Protein AF-A0A2N9ATJ2-F1 (afdb_monomer_lite)

Radius of gyration: 14.72 Å; chains: 1; bounding box: 31×40×50 Å

pLDDT: mean 88.38, std 15.41, range [42.78, 98.25]

Sequence (99 aa):
MMDNGTFVCPDPGPLAREALDVIGLPSDVPEVRIELRTNLVTVNGRRVTPADATLVRNAVVCDPHPSGPEPRERDLEFVRRALVIRALLNVPAGAEGED

Structure (mmCIF, N/CA/C/O backbone):
data_AF-A0A2N9ATJ2-F1
#
_entry.id   AF-A0A2N9ATJ2-F1
#
loop_
_atom_site.group_PDB
_atom_site.id
_atom_site.type_symbol
_atom_site.label_atom_id
_atom_site.label_alt_id
_atom_site.label_comp_id
_atom_site.label_asym_id
_atom_site.label_entity_id
_atom_site.label_seq_id
_atom_site.pdbx_PDB_ins_code
_atom_site.Cartn_x
_atom_site.Cartn_y
_atom_site.Cartn_z
_atom_site.occupancy
_atom_site.B_iso_or_equiv
_atom_site.auth_seq_id
_atom_site.auth_comp_id
_atom_site.auth_asym_id
_atom_site.auth_atom_id
_atom_site.pdbx_PDB_model_num
ATOM 1 N N . MET A 1 1 ? -4.241 23.396 -3.379 1.00 44.41 1 MET A N 1
ATOM 2 C CA . MET A 1 1 ? -5.217 22.705 -4.244 1.00 44.41 1 MET A CA 1
ATOM 3 C C . MET A 1 1 ? -4.704 21.280 -4.358 1.00 44.41 1 MET A C 1
ATOM 5 O O . MET A 1 1 ? -3.576 21.129 -4.796 1.00 44.41 1 MET A O 1
ATOM 9 N N . MET A 1 2 ? -5.384 20.279 -3.792 1.00 48.28 2 MET A N 1
ATOM 10 C CA . MET A 1 2 ? -4.973 18.882 -4.001 1.00 48.28 2 MET A CA 1
ATOM 11 C C . MET A 1 2 ? -5.663 18.416 -5.280 1.00 48.28 2 MET A C 1
ATOM 13 O O . MET A 1 2 ? -6.894 18.389 -5.324 1.00 48.28 2 MET A O 1
ATOM 17 N N . ASP A 1 3 ? -4.875 18.162 -6.322 1.00 57.50 3 ASP A N 1
ATOM 18 C CA . ASP A 1 3 ? -5.362 17.707 -7.621 1.00 57.50 3 ASP A CA 1
ATOM 19 C C . ASP A 1 3 ? -6.063 16.352 -7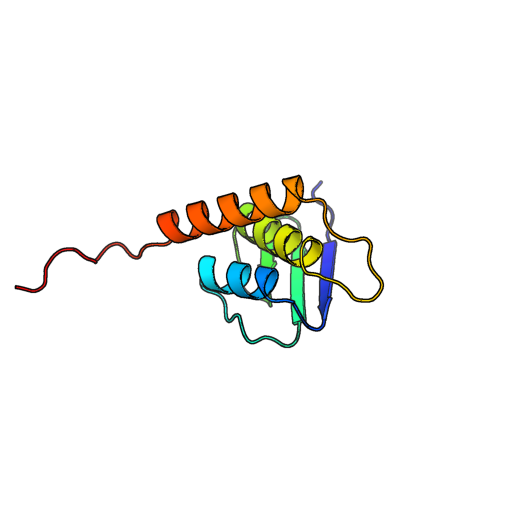.483 1.00 57.50 3 ASP A C 1
ATOM 21 O O . ASP A 1 3 ? -5.621 15.476 -6.733 1.00 57.50 3 ASP A O 1
ATOM 25 N N . ASN A 1 4 ? -7.175 16.179 -8.202 1.00 79.44 4 ASN A N 1
ATOM 26 C CA . ASN A 1 4 ? -7.807 14.871 -8.317 1.00 79.44 4 ASN A CA 1
ATOM 27 C C . ASN A 1 4 ? -6.873 13.954 -9.116 1.00 79.44 4 ASN A C 1
ATOM 29 O O . ASN A 1 4 ? -6.409 14.329 -10.193 1.00 79.44 4 ASN A O 1
ATOM 33 N N . GLY A 1 5 ? -6.613 12.753 -8.605 1.00 89.62 5 GLY A N 1
ATOM 34 C CA . GLY A 1 5 ? -5.684 11.807 -9.215 1.00 89.62 5 GLY A CA 1
ATOM 35 C C . GLY A 1 5 ? -6.185 10.377 -9.106 1.00 89.62 5 GLY A C 1
ATOM 36 O O . GLY A 1 5 ? -6.860 10.008 -8.145 1.00 89.62 5 GLY A O 1
ATOM 37 N N . THR A 1 6 ? -5.860 9.556 -10.097 1.00 94.62 6 THR A N 1
ATOM 38 C CA . THR A 1 6 ? -6.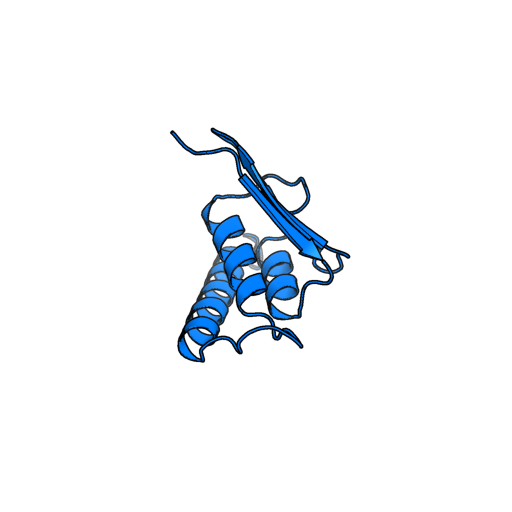127 8.118 -10.061 1.00 94.62 6 THR A CA 1
ATOM 39 C C . THR A 1 6 ? -4.873 7.376 -10.482 1.00 94.62 6 THR A C 1
ATOM 41 O O . THR A 1 6 ? -4.306 7.649 -11.536 1.00 94.62 6 THR A O 1
ATOM 44 N N . PHE A 1 7 ? -4.448 6.444 -9.641 1.00 95.69 7 PHE A N 1
ATOM 45 C CA . PHE A 1 7 ? -3.396 5.483 -9.933 1.00 95.69 7 PHE A CA 1
ATOM 46 C C . PHE A 1 7 ? -4.027 4.094 -9.996 1.00 95.69 7 PHE A C 1
ATOM 48 O O . PHE A 1 7 ? -4.821 3.743 -9.124 1.00 95.69 7 PHE A O 1
ATOM 55 N N . VAL A 1 8 ? -3.685 3.317 -11.021 1.00 96.19 8 VAL A N 1
ATOM 56 C CA . VAL A 1 8 ? -4.155 1.939 -11.191 1.00 96.19 8 VAL A CA 1
ATOM 57 C C . VAL A 1 8 ? -2.957 1.067 -11.523 1.00 96.19 8 VAL A C 1
ATOM 59 O O . VAL A 1 8 ? -2.195 1.399 -12.431 1.00 96.19 8 VAL A O 1
ATOM 62 N N . CYS A 1 9 ? -2.814 -0.042 -10.807 1.00 94.56 9 CYS A N 1
ATOM 63 C CA . CYS A 1 9 ? -1.873 -1.102 -11.130 1.00 94.56 9 CYS A CA 1
ATOM 64 C C . CYS A 1 9 ? -2.630 -2.429 -11.236 1.00 94.56 9 CYS A C 1
ATOM 66 O O . CYS A 1 9 ? -3.165 -2.885 -10.221 1.00 94.56 9 CYS A O 1
ATOM 68 N N . PRO A 1 10 ? -2.696 -3.043 -12.428 1.00 94.75 10 PRO A N 1
ATOM 69 C CA . PRO A 1 10 ? -3.159 -4.418 -12.556 1.00 94.75 10 PRO A CA 1
ATOM 70 C C . PRO A 1 10 ? -2.125 -5.384 -11.963 1.00 94.75 10 PRO A C 1
ATOM 72 O O . PRO A 1 10 ? -0.946 -5.040 -11.878 1.00 94.75 10 PRO A O 1
ATOM 75 N N . ASP A 1 11 ? -2.582 -6.569 -11.558 1.00 93.31 11 ASP A N 1
ATOM 76 C CA . ASP A 1 11 ? -1.753 -7.699 -11.120 1.00 93.31 11 ASP A CA 1
ATOM 77 C C . ASP A 1 11 ? -0.671 -7.316 -10.088 1.00 93.31 11 ASP A C 1
ATOM 79 O O . ASP A 1 11 ? 0.526 -7.474 -10.343 1.00 93.31 11 ASP A O 1
ATOM 83 N N . PRO A 1 12 ? -1.069 -6.793 -8.909 1.00 94.25 12 PRO A N 1
ATOM 84 C CA .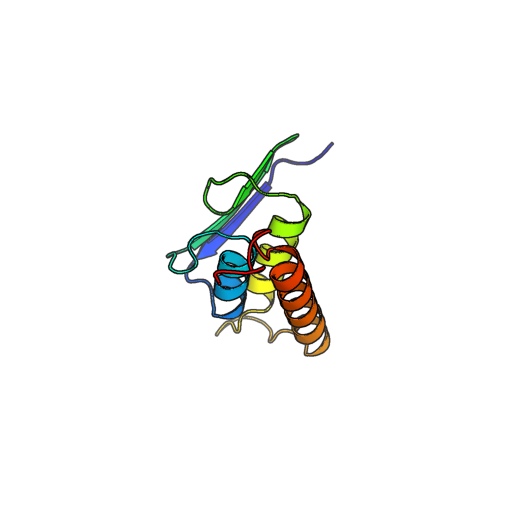 PRO A 1 12 ? -0.124 -6.333 -7.898 1.00 94.25 12 PRO A CA 1
ATOM 85 C C . PRO A 1 12 ? 0.800 -7.464 -7.433 1.00 94.25 12 PRO A C 1
ATOM 87 O O . PRO A 1 12 ? 0.355 -8.596 -7.184 1.00 94.25 12 PRO A O 1
ATOM 90 N N . GLY A 1 13 ? 2.083 -7.132 -7.286 1.00 95.19 13 GLY A N 1
ATOM 91 C CA . GLY A 1 13 ? 3.108 -8.056 -6.826 1.00 95.19 13 GLY A CA 1
ATOM 92 C C . GLY A 1 13 ? 3.084 -8.277 -5.307 1.00 95.19 13 GLY A C 1
ATOM 93 O O . GLY A 1 13 ? 2.198 -7.786 -4.598 1.00 95.19 13 GLY A O 1
ATOM 94 N N . PRO A 1 14 ? 4.030 -9.078 -4.788 1.00 95.62 14 PRO A N 1
ATOM 95 C CA . PRO A 1 14 ? 4.037 -9.494 -3.388 1.00 95.62 14 PRO A CA 1
ATOM 96 C C . PRO A 1 14 ? 4.086 -8.335 -2.387 1.00 95.62 14 PRO A C 1
ATOM 98 O O . PRO A 1 14 ? 3.418 -8.396 -1.357 1.00 95.62 14 PRO A O 1
ATOM 101 N N . LEU A 1 15 ? 4.841 -7.275 -2.679 1.00 96.62 15 LEU A N 1
ATOM 102 C CA . LEU A 1 15 ? 5.031 -6.159 -1.759 1.00 96.62 15 LEU A CA 1
ATOM 103 C C . LEU A 1 15 ? 3.771 -5.293 -1.682 1.00 96.62 15 LEU A C 1
ATOM 105 O O . LEU A 1 15 ? 3.382 -4.869 -0.594 1.00 96.62 15 LEU A O 1
ATOM 109 N N . ALA A 1 16 ? 3.089 -5.062 -2.808 1.00 97.38 16 ALA A N 1
ATOM 110 C CA . ALA A 1 16 ? 1.787 -4.402 -2.811 1.00 97.38 16 ALA A CA 1
ATOM 111 C C . ALA A 1 16 ? 0.725 -5.210 -2.055 1.00 97.38 16 ALA A C 1
ATOM 113 O O . ALA A 1 16 ? -0.081 -4.627 -1.330 1.00 97.38 16 ALA A O 1
ATOM 114 N N . ARG A 1 17 ? 0.732 -6.541 -2.193 1.00 97.75 17 ARG A N 1
ATOM 115 C CA . ARG A 1 17 ? -0.180 -7.430 -1.455 1.00 97.75 17 ARG A CA 1
ATOM 116 C C . ARG A 1 17 ? 0.060 -7.351 0.050 1.00 97.75 17 ARG A C 1
ATOM 118 O O . ARG A 1 17 ? -0.888 -7.119 0.794 1.00 97.75 17 ARG A O 1
ATOM 125 N N . GLU A 1 18 ? 1.320 -7.407 0.477 1.00 97.50 18 GLU A N 1
ATOM 126 C CA . GLU A 1 18 ? 1.703 -7.183 1.875 1.00 97.50 18 GLU A CA 1
ATOM 127 C C . GLU A 1 18 ? 1.257 -5.794 2.361 1.00 97.50 18 GLU A C 1
ATOM 129 O O . GLU A 1 18 ? 0.706 -5.660 3.453 1.00 97.50 18 GLU A O 1
ATOM 134 N N . ALA A 1 19 ? 1.416 -4.757 1.532 1.00 97.94 19 ALA A N 1
ATOM 135 C CA . ALA A 1 19 ? 0.967 -3.408 1.859 1.00 97.94 19 ALA A CA 1
ATOM 136 C C . ALA A 1 19 ? -0.543 -3.320 2.102 1.00 97.94 19 ALA A C 1
ATOM 138 O O . ALA A 1 19 ? -0.957 -2.592 3.001 1.00 97.94 19 ALA A O 1
ATOM 139 N N . LEU A 1 20 ? -1.358 -4.045 1.328 1.00 97.88 20 LEU A N 1
ATOM 140 C CA . LEU A 1 20 ? -2.806 -4.125 1.534 1.00 97.88 20 LEU A CA 1
ATOM 141 C C . LEU A 1 20 ? -3.143 -4.836 2.849 1.00 97.88 20 LEU A C 1
ATOM 143 O O . LEU A 1 20 ? -3.958 -4.319 3.618 1.00 97.88 20 LEU A O 1
ATOM 147 N N . ASP A 1 21 ? -2.473 -5.953 3.141 1.00 96.62 21 ASP A N 1
ATOM 148 C CA . ASP A 1 21 ? -2.678 -6.711 4.378 1.00 96.62 21 ASP A CA 1
ATOM 149 C C . ASP A 1 21 ? -2.374 -5.862 5.619 1.00 96.62 21 ASP A C 1
ATOM 151 O O . ASP A 1 21 ? -3.199 -5.774 6.533 1.00 96.62 21 ASP A O 1
ATOM 155 N N . VAL A 1 22 ? -1.229 -5.165 5.651 1.00 96.31 22 VAL A N 1
ATOM 156 C CA . VAL A 1 22 ? -0.822 -4.386 6.838 1.00 96.31 22 VAL A CA 1
ATOM 157 C C . VAL A 1 22 ? -1.726 -3.186 7.120 1.00 96.31 22 VAL A C 1
ATOM 159 O O . VAL A 1 22 ? -1.752 -2.708 8.255 1.00 96.31 22 VAL A O 1
ATOM 162 N N . ILE A 1 23 ? -2.484 -2.703 6.129 1.00 95.25 23 ILE A N 1
ATOM 163 C CA . ILE A 1 23 ? -3.495 -1.648 6.315 1.00 95.25 23 ILE A CA 1
ATOM 164 C C . ILE A 1 23 ? -4.918 -2.207 6.493 1.00 95.25 23 ILE A C 1
ATOM 166 O O . ILE A 1 23 ? -5.872 -1.433 6.580 1.00 95.25 23 ILE A O 1
ATOM 170 N N . GLY A 1 24 ? -5.077 -3.534 6.565 1.00 95.06 24 GLY A N 1
ATOM 171 C CA . GLY A 1 24 ? -6.358 -4.206 6.804 1.00 95.06 24 GLY A CA 1
ATOM 172 C C . GLY A 1 24 ? -7.292 -4.252 5.590 1.00 95.06 24 GLY A C 1
ATOM 173 O O . GLY A 1 24 ? -8.517 -4.293 5.750 1.00 95.06 24 GLY A O 1
ATOM 174 N N . LEU A 1 25 ? -6.744 -4.203 4.374 1.00 95.94 25 LEU A N 1
ATOM 175 C CA . LEU A 1 25 ? -7.494 -4.368 3.130 1.00 95.94 25 LEU A CA 1
ATOM 176 C C . LEU A 1 25 ? -7.283 -5.771 2.539 1.00 95.94 25 LEU A C 1
ATOM 178 O O . LEU A 1 25 ? -6.249 -6.379 2.789 1.00 95.94 25 LEU A O 1
ATOM 182 N N . PRO A 1 26 ? -8.229 -6.293 1.733 1.00 96.50 26 PRO A N 1
ATOM 183 C CA . PRO A 1 26 ? -8.011 -7.544 1.009 1.00 96.50 26 PRO A CA 1
ATOM 184 C C . PRO A 1 26 ? -6.776 -7.447 0.105 1.00 96.50 26 PRO A C 1
ATOM 186 O O . PRO A 1 26 ? -6.710 -6.542 -0.731 1.00 96.50 26 PRO A O 1
ATOM 189 N N . SER A 1 27 ? -5.827 -8.370 0.264 1.00 95.25 27 SER A N 1
ATOM 190 C CA . SER A 1 27 ? -4.597 -8.445 -0.535 1.00 95.25 27 SER A CA 1
ATOM 191 C C . SER A 1 27 ? -4.731 -9.291 -1.794 1.00 95.25 27 SER A C 1
ATOM 193 O O . SER A 1 27 ? -4.011 -9.054 -2.763 1.00 95.25 27 SER A O 1
ATOM 195 N N . ASP A 1 28 ? -5.665 -10.245 -1.832 1.00 95.56 28 ASP A N 1
ATOM 196 C CA . ASP A 1 28 ? -5.948 -11.007 -3.047 1.00 95.56 28 ASP A CA 1
ATOM 197 C C . ASP A 1 28 ? -6.918 -10.259 -3.963 1.00 95.56 28 ASP A C 1
ATOM 199 O O . ASP A 1 28 ? -8.131 -10.473 -3.958 1.00 95.56 28 ASP A O 1
ATOM 203 N N . VAL A 1 29 ? -6.365 -9.301 -4.705 1.00 95.81 29 VAL A N 1
ATOM 204 C CA . VAL A 1 29 ? -7.108 -8.424 -5.610 1.00 95.81 29 VAL A CA 1
ATOM 205 C C . VAL A 1 29 ? -6.486 -8.432 -7.006 1.00 95.81 29 VAL A C 1
ATOM 207 O O . VAL A 1 29 ? -5.262 -8.512 -7.134 1.00 95.81 29 VAL A O 1
ATOM 210 N N . PRO A 1 30 ? -7.306 -8.317 -8.066 1.00 96.25 30 PRO A N 1
ATOM 211 C CA . PRO A 1 30 ? -6.807 -8.270 -9.440 1.00 96.25 30 PRO A CA 1
ATOM 212 C C . PRO A 1 30 ? -6.145 -6.927 -9.784 1.00 96.25 30 PRO A C 1
ATOM 214 O O . PRO A 1 30 ? -5.367 -6.842 -10.728 1.00 96.25 30 PRO A O 1
ATOM 217 N N . GLU A 1 31 ? -6.449 -5.864 -9.036 1.00 97.31 31 GLU A N 1
ATOM 218 C CA . GLU A 1 31 ? -5.835 -4.551 -9.216 1.00 97.31 31 GLU A CA 1
ATOM 219 C C . GLU A 1 31 ? -5.716 -3.792 -7.891 1.00 97.31 31 GLU A C 1
ATOM 221 O O . GLU A 1 31 ? -6.499 -3.981 -6.955 1.00 97.31 31 GLU A O 1
ATOM 226 N N . VAL A 1 32 ? -4.748 -2.879 -7.846 1.00 98.00 32 VAL A N 1
ATOM 227 C CA . VAL A 1 32 ? -4.673 -1.799 -6.863 1.00 98.00 32 VAL A CA 1
ATOM 228 C C . VAL A 1 32 ? -5.095 -0.501 -7.536 1.00 98.00 32 VAL A C 1
ATOM 230 O O . VAL A 1 32 ? -4.455 -0.042 -8.481 1.00 98.00 32 VAL A O 1
ATOM 233 N N . ARG A 1 33 ? -6.144 0.130 -7.012 1.00 98.25 33 ARG A N 1
ATOM 234 C CA . ARG A 1 33 ? -6.655 1.429 -7.452 1.00 98.25 33 ARG A CA 1
ATOM 235 C C . ARG A 1 33 ? -6.594 2.428 -6.310 1.00 98.25 33 ARG A C 1
ATOM 237 O O . ARG A 1 33 ? -7.257 2.241 -5.294 1.00 98.25 33 ARG A O 1
ATOM 244 N N . ILE A 1 34 ? -5.841 3.506 -6.496 1.00 98.06 34 ILE A N 1
ATOM 245 C CA . ILE A 1 34 ? -5.722 4.604 -5.535 1.00 98.06 34 ILE A CA 1
ATOM 246 C C . ILE A 1 34 ? -6.386 5.839 -6.132 1.00 98.06 34 ILE A C 1
ATOM 248 O O . ILE A 1 34 ? -5.963 6.315 -7.188 1.00 98.06 34 ILE A O 1
ATOM 252 N N . GLU A 1 35 ? -7.406 6.373 -5.465 1.00 97.00 35 GLU A N 1
ATOM 253 C CA . GLU A 1 35 ? -8.053 7.621 -5.874 1.00 97.00 35 GLU A CA 1
ATOM 254 C C . GLU A 1 35 ? -7.787 8.714 -4.841 1.00 97.00 35 GLU A C 1
ATOM 256 O O . GLU A 1 35 ? -8.004 8.542 -3.640 1.00 97.00 35 GLU A O 1
ATOM 261 N N . LEU A 1 36 ? -7.344 9.866 -5.333 1.00 93.62 36 LEU A N 1
ATOM 262 C CA . LEU A 1 36 ? -7.142 11.089 -4.572 1.00 93.62 36 LEU A CA 1
ATOM 263 C C . LEU A 1 36 ? -8.219 12.078 -5.005 1.00 93.62 36 LEU A C 1
ATOM 265 O O . LEU A 1 36 ? -8.311 12.435 -6.180 1.00 93.62 36 LEU A O 1
ATOM 269 N N . ARG A 1 37 ? -9.045 12.511 -4.058 1.00 90.12 37 ARG A N 1
ATOM 270 C CA . ARG A 1 37 ? -10.017 13.597 -4.218 1.00 90.12 37 ARG A CA 1
ATOM 271 C C . ARG A 1 37 ? -9.753 14.643 -3.143 1.00 90.12 37 ARG A C 1
ATOM 273 O O . ARG A 1 37 ? -9.172 14.323 -2.110 1.00 90.12 37 ARG A O 1
ATOM 280 N N . THR A 1 38 ? -10.234 15.870 -3.343 1.00 83.19 38 THR A N 1
ATOM 281 C CA . THR A 1 38 ? -9.931 17.056 -2.511 1.00 83.19 38 THR A CA 1
ATOM 282 C C . THR A 1 38 ? -9.956 16.838 -0.986 1.00 83.19 38 THR A C 1
ATOM 284 O O . THR A 1 38 ? -9.213 17.518 -0.294 1.00 83.19 38 THR A O 1
ATOM 287 N N . ASN A 1 39 ? -10.745 15.891 -0.456 1.00 86.69 39 ASN A N 1
ATOM 288 C CA . ASN A 1 39 ? -10.767 15.527 0.973 1.00 86.69 39 ASN A CA 1
ATOM 289 C C . ASN A 1 39 ? -10.908 14.011 1.233 1.00 86.69 39 ASN A C 1
ATOM 291 O O . ASN A 1 39 ? -11.353 13.595 2.306 1.00 86.69 39 ASN A O 1
ATOM 295 N N . LEU A 1 40 ? -10.608 13.169 0.243 1.00 92.50 40 LEU A N 1
ATOM 296 C CA . LEU A 1 40 ? -10.823 11.727 0.332 1.00 92.50 40 LEU A CA 1
ATOM 297 C C . LEU A 1 40 ? -9.705 10.990 -0.395 1.00 92.50 40 LEU A C 1
ATOM 299 O O . LEU A 1 40 ? -9.436 11.271 -1.558 1.00 92.50 40 LEU A O 1
ATOM 303 N N . VAL A 1 41 ? -9.109 10.017 0.288 1.00 95.62 41 VAL A N 1
ATOM 304 C CA . VAL A 1 41 ? -8.172 9.072 -0.313 1.00 95.62 41 VAL A CA 1
ATOM 305 C C . VAL A 1 41 ? -8.762 7.680 -0.183 1.00 95.62 41 VAL A C 1
ATOM 307 O O . VAL A 1 41 ? -9.159 7.281 0.918 1.00 95.62 41 VAL A O 1
ATOM 310 N N . THR A 1 42 ? -8.856 6.963 -1.298 1.00 97.69 42 THR A N 1
ATOM 311 C CA . THR A 1 42 ? -9.309 5.572 -1.318 1.00 97.69 42 THR A CA 1
ATOM 312 C C . THR A 1 42 ? -8.241 4.654 -1.890 1.00 97.69 42 THR A C 1
ATOM 314 O O . THR A 1 42 ? -7.488 5.041 -2.780 1.00 97.69 42 THR A O 1
ATOM 317 N N . VAL A 1 43 ? -8.208 3.424 -1.380 1.00 97.94 43 VAL A N 1
ATOM 318 C CA . VAL A 1 43 ? -7.518 2.278 -1.980 1.00 97.94 43 VAL A CA 1
ATOM 319 C C . VAL A 1 43 ? -8.577 1.205 -2.201 1.00 97.94 43 VAL A C 1
ATOM 321 O O . VAL A 1 43 ? -9.289 0.836 -1.266 1.00 97.94 43 VAL A O 1
ATOM 324 N N . ASN A 1 44 ? -8.744 0.753 -3.442 1.00 97.44 44 ASN A N 1
ATOM 325 C CA . ASN A 1 44 ? -9.766 -0.218 -3.848 1.00 97.44 44 ASN A CA 1
ATOM 326 C C . ASN A 1 44 ? -11.177 0.170 -3.359 1.00 97.44 44 ASN A C 1
ATOM 328 O O . ASN A 1 44 ? -11.931 -0.647 -2.834 1.00 97.44 44 ASN A O 1
ATOM 332 N N . GLY A 1 45 ? -11.511 1.462 -3.471 1.00 96.00 45 GLY A N 1
ATOM 333 C CA . GLY A 1 45 ? -12.801 2.025 -3.056 1.00 96.00 45 GLY A CA 1
ATOM 334 C C . GLY A 1 45 ? -12.993 2.191 -1.541 1.00 96.00 45 GLY A C 1
ATOM 335 O O . GLY A 1 45 ? -13.997 2.763 -1.118 1.00 96.00 45 GLY A O 1
ATOM 336 N N . ARG A 1 46 ? -12.044 1.751 -0.705 1.00 97.50 46 ARG A N 1
ATOM 337 C CA . ARG A 1 46 ? -12.094 1.920 0.754 1.00 97.50 46 ARG A CA 1
ATOM 338 C C . ARG A 1 46 ? -11.310 3.147 1.185 1.00 97.50 46 ARG A C 1
ATOM 340 O O . ARG A 1 46 ? -10.193 3.363 0.728 1.00 97.50 46 ARG A O 1
ATOM 347 N N . ARG A 1 47 ? -11.895 3.954 2.072 1.00 96.75 47 ARG A N 1
ATOM 348 C CA . ARG A 1 47 ? -11.241 5.146 2.622 1.00 96.75 47 ARG A CA 1
ATOM 349 C C . ARG A 1 47 ? -10.037 4.743 3.469 1.00 96.75 47 ARG A C 1
ATOM 351 O O . ARG A 1 47 ? -10.174 3.916 4.364 1.00 96.75 47 ARG A O 1
ATOM 358 N N . VAL A 1 48 ? -8.902 5.385 3.221 1.00 96.00 48 VAL A N 1
ATOM 359 C CA . VAL A 1 48 ? -7.654 5.189 3.971 1.00 96.00 48 VAL A CA 1
ATOM 360 C C . VAL A 1 48 ? -7.024 6.536 4.324 1.00 96.00 48 VAL A C 1
ATOM 362 O O . VAL A 1 48 ? -7.490 7.592 3.880 1.00 96.00 48 VAL A O 1
ATOM 365 N N . THR A 1 49 ? -5.963 6.523 5.129 1.00 94.62 49 THR A N 1
ATOM 366 C CA . THR A 1 49 ? -5.160 7.730 5.350 1.00 94.62 49 THR A CA 1
ATOM 367 C C . THR A 1 49 ? -4.269 8.022 4.131 1.00 94.62 49 THR A C 1
ATOM 369 O O . THR A 1 49 ? -3.907 7.102 3.392 1.00 94.62 49 THR A O 1
ATOM 372 N N . PRO A 1 50 ? -3.845 9.282 3.910 1.00 93.69 50 PRO A N 1
ATOM 373 C CA . PRO A 1 50 ? -2.855 9.591 2.875 1.00 93.69 50 PRO A CA 1
ATOM 374 C C . PRO A 1 50 ? -1.532 8.820 3.038 1.00 93.69 50 PRO A C 1
ATOM 376 O O . PRO A 1 50 ? -0.882 8.492 2.045 1.00 93.69 50 PRO A O 1
ATOM 379 N N . ALA A 1 51 ? -1.143 8.508 4.281 1.00 94.25 51 ALA A N 1
ATOM 380 C CA . ALA A 1 51 ? 0.055 7.728 4.579 1.00 94.25 51 ALA A CA 1
ATOM 381 C C . ALA A 1 51 ? -0.088 6.268 4.120 1.00 94.25 51 ALA A C 1
ATOM 383 O O . ALA A 1 51 ? 0.803 5.766 3.437 1.00 94.25 51 ALA A O 1
ATOM 384 N N . ASP A 1 52 ? -1.225 5.626 4.404 1.00 96.69 52 ASP A N 1
ATOM 385 C CA . ASP A 1 52 ? -1.515 4.258 3.948 1.00 96.69 52 ASP A CA 1
ATOM 386 C C . ASP A 1 52 ? -1.537 4.176 2.413 1.00 96.69 52 ASP A C 1
ATOM 388 O O . ASP A 1 52 ? -0.922 3.292 1.823 1.00 96.69 52 ASP A O 1
ATOM 392 N N . ALA A 1 53 ? -2.176 5.140 1.741 1.00 96.75 53 ALA A N 1
ATOM 393 C CA . ALA A 1 53 ? -2.188 5.186 0.277 1.00 96.75 53 ALA A CA 1
ATOM 394 C C . ALA A 1 53 ? -0.782 5.373 -0.319 1.00 96.75 53 ALA A C 1
ATOM 396 O O . ALA A 1 53 ? -0.449 4.769 -1.339 1.00 96.75 53 ALA A O 1
ATOM 397 N N . THR A 1 54 ? 0.061 6.186 0.323 1.00 96.00 54 THR A N 1
ATOM 398 C CA . THR A 1 54 ? 1.459 6.374 -0.093 1.00 96.00 54 THR A CA 1
ATOM 399 C C . THR A 1 54 ? 2.269 5.093 0.092 1.00 96.00 54 THR A C 1
ATOM 401 O O . THR A 1 54 ? 3.050 4.739 -0.790 1.00 96.00 54 THR A O 1
ATOM 404 N N . LEU A 1 55 ? 2.060 4.378 1.201 1.00 97.25 55 LEU A N 1
ATOM 405 C CA . LEU A 1 55 ? 2.700 3.092 1.468 1.00 97.25 55 LEU A CA 1
ATOM 406 C C . LEU A 1 55 ? 2.342 2.063 0.391 1.00 97.25 55 LEU A C 1
ATOM 408 O O . LEU A 1 55 ? 3.246 1.489 -0.211 1.00 97.25 55 LEU A O 1
ATOM 412 N N . VAL A 1 56 ? 1.050 1.909 0.080 1.00 97.94 56 VAL A N 1
ATOM 413 C CA . VAL A 1 56 ? 0.578 1.012 -0.989 1.00 97.94 56 VAL A CA 1
ATOM 414 C C . VAL A 1 56 ? 1.173 1.409 -2.341 1.00 97.94 56 VAL A C 1
ATOM 416 O O . VAL A 1 56 ? 1.700 0.558 -3.050 1.00 97.94 56 VAL A O 1
ATOM 419 N N . ARG A 1 57 ? 1.159 2.702 -2.697 1.00 96.62 57 ARG A N 1
ATOM 420 C CA . ARG A 1 57 ? 1.745 3.174 -3.962 1.00 96.62 57 ARG A CA 1
ATOM 421 C C . ARG A 1 57 ? 3.234 2.848 -4.062 1.00 96.62 57 ARG A C 1
ATOM 423 O O . ARG A 1 57 ? 3.691 2.411 -5.113 1.00 96.62 57 ARG A O 1
ATOM 430 N N . ASN A 1 58 ? 3.995 3.086 -2.997 1.00 96.62 58 ASN A N 1
ATOM 431 C CA . ASN A 1 58 ? 5.430 2.819 -2.994 1.00 96.62 58 ASN A CA 1
ATOM 432 C C . ASN A 1 58 ? 5.721 1.318 -3.057 1.00 96.62 58 ASN A C 1
ATOM 434 O O . ASN A 1 58 ? 6.650 0.926 -3.754 1.00 96.62 58 ASN A O 1
ATOM 438 N N . ALA A 1 59 ? 4.910 0.495 -2.389 1.00 97.31 59 ALA A N 1
ATOM 439 C CA . ALA A 1 59 ? 5.002 -0.954 -2.477 1.00 97.31 59 ALA A CA 1
ATOM 440 C C . ALA A 1 59 ? 4.762 -1.457 -3.903 1.00 97.31 59 ALA A C 1
ATOM 442 O O . ALA A 1 59 ? 5.589 -2.200 -4.414 1.00 97.31 59 ALA A O 1
ATOM 443 N N . VAL A 1 60 ? 3.727 -0.951 -4.583 1.00 95.56 60 VAL A N 1
ATOM 444 C CA . VAL A 1 60 ? 3.463 -1.259 -5.998 1.00 95.56 60 VAL A CA 1
ATOM 445 C C . VAL A 1 60 ? 4.640 -0.876 -6.898 1.00 95.56 60 VAL A C 1
ATOM 447 O O . VAL A 1 60 ? 5.050 -1.656 -7.747 1.00 95.56 60 VAL A O 1
ATOM 450 N N . VAL A 1 61 ? 5.205 0.322 -6.730 1.00 93.12 61 VAL A N 1
ATOM 451 C CA . VAL A 1 61 ? 6.346 0.776 -7.552 1.00 93.12 61 VAL A CA 1
ATOM 452 C C . VAL A 1 61 ? 7.622 -0.026 -7.260 1.00 93.12 61 VAL A C 1
ATOM 454 O O . VAL A 1 61 ? 8.520 -0.072 -8.096 1.00 93.12 61 VAL A O 1
ATOM 457 N N . CYS A 1 62 ? 7.706 -0.646 -6.084 1.00 95.56 62 CYS A N 1
ATOM 458 C CA . CYS A 1 62 ? 8.821 -1.489 -5.675 1.00 95.56 62 CYS A CA 1
ATOM 459 C C . CYS A 1 62 ? 8.585 -2.985 -5.934 1.00 95.56 62 CYS A C 1
ATOM 461 O O . CYS A 1 62 ? 9.462 -3.787 -5.616 1.00 95.56 62 CYS A O 1
ATOM 463 N N . ASP A 1 63 ? 7.438 -3.381 -6.486 1.00 94.12 63 ASP A N 1
ATOM 464 C CA . ASP A 1 63 ? 7.255 -4.755 -6.935 1.00 94.12 63 ASP A CA 1
ATOM 465 C C . ASP A 1 63 ? 8.095 -5.026 -8.196 1.00 94.12 63 ASP A C 1
ATOM 467 O O . ASP A 1 63 ? 8.201 -4.155 -9.067 1.00 94.12 63 ASP A O 1
ATOM 471 N N . PRO A 1 64 ? 8.689 -6.227 -8.335 1.00 85.19 64 PRO A N 1
ATOM 472 C CA . PRO A 1 64 ? 9.409 -6.599 -9.548 1.00 85.19 64 PRO A CA 1
ATOM 473 C C . PRO A 1 64 ? 8.475 -6.565 -10.763 1.00 85.19 64 PRO A C 1
ATOM 475 O O . PRO A 1 64 ? 7.410 -7.183 -10.743 1.00 85.19 64 PRO A O 1
ATOM 478 N N . HIS A 1 65 ? 8.884 -5.890 -11.840 1.00 81.38 65 HIS A N 1
ATOM 479 C CA . HIS A 1 65 ? 8.090 -5.784 -13.064 1.00 81.38 65 HIS A CA 1
ATOM 480 C C . HIS A 1 65 ? 8.887 -6.273 -14.286 1.00 81.38 65 HIS A C 1
ATOM 482 O O . HIS A 1 65 ? 9.981 -5.762 -14.521 1.00 81.38 65 HIS A O 1
ATOM 488 N N . PRO A 1 66 ? 8.350 -7.178 -15.135 1.00 78.44 66 PRO A N 1
ATOM 489 C CA . PRO A 1 66 ? 9.103 -7.791 -16.242 1.00 78.44 66 PRO A CA 1
ATOM 490 C C . PRO A 1 66 ? 9.683 -6.802 -17.261 1.00 78.44 66 PRO A C 1
ATOM 492 O O . PRO A 1 66 ? 10.675 -7.086 -17.925 1.00 78.44 66 PRO A O 1
ATOM 495 N N . SER A 1 67 ? 9.021 -5.658 -17.427 1.00 79.69 67 SER A N 1
ATOM 496 C CA . SER A 1 67 ? 9.383 -4.607 -18.385 1.00 79.69 67 SER A CA 1
ATOM 497 C C . SER A 1 67 ? 9.752 -3.273 -17.729 1.00 79.69 67 SER A C 1
ATOM 499 O O . SER A 1 67 ? 9.914 -2.273 -18.428 1.00 79.69 67 SER A O 1
ATOM 501 N N . GLY A 1 68 ? 9.843 -3.236 -16.396 1.00 76.31 68 GLY A N 1
ATOM 502 C CA . GLY A 1 68 ? 10.162 -2.029 -15.636 1.00 76.31 68 GLY A CA 1
ATOM 503 C C . GLY A 1 68 ? 11.640 -1.961 -15.244 1.00 76.31 68 GLY A C 1
ATOM 504 O O . GLY A 1 68 ? 12.336 -2.975 -15.275 1.00 76.31 68 GLY A O 1
ATOM 505 N N . PRO A 1 69 ? 12.147 -0.775 -14.871 1.00 82.94 69 PRO A N 1
ATOM 506 C CA . PRO A 1 69 ? 13.424 -0.695 -14.182 1.00 82.94 69 PRO A CA 1
ATOM 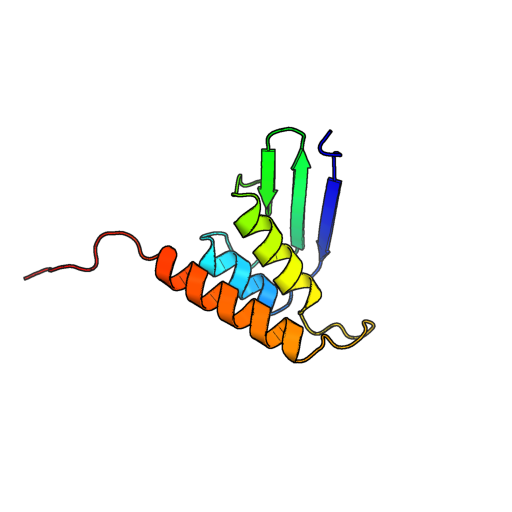507 C C . PRO A 1 69 ? 13.320 -1.423 -12.839 1.00 82.94 69 PRO A C 1
ATOM 509 O O . PRO A 1 69 ? 12.343 -1.243 -12.112 1.00 82.94 69 PRO A O 1
ATOM 512 N N . GLU A 1 70 ? 14.345 -2.198 -12.498 1.00 88.50 70 GLU A N 1
ATOM 513 C CA . GLU A 1 70 ? 14.439 -2.808 -11.174 1.00 88.50 70 GLU A CA 1
ATOM 514 C C . GLU A 1 70 ? 14.449 -1.717 -10.087 1.00 88.50 70 GLU A C 1
ATOM 516 O O . GLU A 1 70 ? 15.173 -0.715 -10.220 1.00 88.50 70 GLU A O 1
ATOM 521 N N . PRO A 1 71 ? 13.661 -1.878 -9.010 1.00 90.44 71 PRO A N 1
ATOM 522 C CA . PRO A 1 71 ? 13.672 -0.948 -7.895 1.00 90.44 71 PRO A CA 1
ATOM 523 C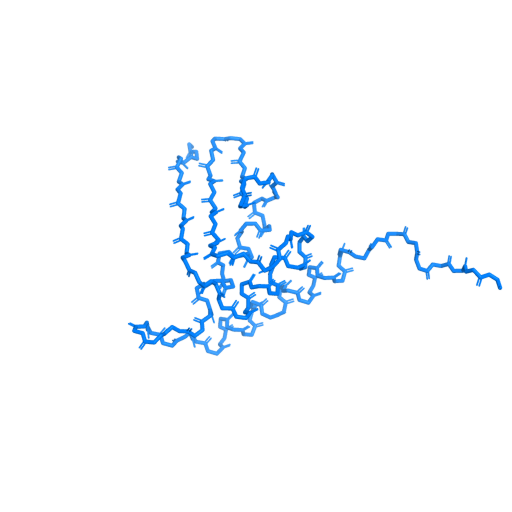 C . PRO A 1 71 ? 15.043 -0.951 -7.219 1.00 90.44 71 PRO A C 1
ATOM 525 O O . PRO A 1 71 ? 15.719 -1.974 -7.097 1.00 90.44 71 PRO A O 1
ATOM 528 N N . ARG A 1 72 ? 15.479 0.223 -6.759 1.00 92.94 72 ARG A N 1
ATOM 529 C CA . ARG A 1 72 ? 16.765 0.341 -6.067 1.00 92.94 72 ARG A CA 1
ATOM 530 C C . ARG A 1 72 ? 16.660 -0.332 -4.702 1.00 92.94 72 ARG A C 1
ATOM 532 O O . ARG A 1 72 ? 15.661 -0.177 -4.006 1.00 92.94 72 ARG A O 1
ATOM 539 N N . GLU A 1 73 ? 17.734 -0.986 -4.269 1.00 94.44 73 GLU A N 1
ATOM 540 C CA . GLU A 1 73 ? 17.790 -1.685 -2.976 1.00 94.44 73 GLU A CA 1
ATOM 541 C C . GLU A 1 73 ? 17.388 -0.789 -1.793 1.00 94.44 73 GLU A C 1
ATOM 543 O O . GLU A 1 73 ? 16.626 -1.199 -0.921 1.00 94.44 73 GLU A O 1
ATOM 548 N N . ARG A 1 74 ? 17.818 0.476 -1.809 1.00 94.69 74 ARG A N 1
ATOM 549 C CA . ARG A 1 74 ? 17.460 1.457 -0.777 1.00 94.69 74 ARG A CA 1
ATOM 550 C C . ARG A 1 74 ? 15.955 1.747 -0.713 1.00 94.69 74 ARG A C 1
ATOM 552 O O . ARG A 1 74 ? 15.431 1.986 0.373 1.00 94.69 74 ARG A O 1
ATOM 559 N N . ASP A 1 75 ? 15.272 1.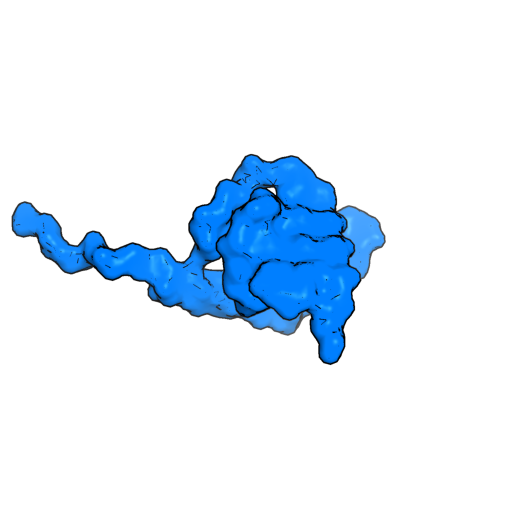749 -1.855 1.00 93.12 75 ASP A N 1
ATOM 560 C CA . ASP A 1 75 ? 13.829 1.995 -1.914 1.00 93.12 75 ASP A CA 1
ATOM 561 C C . ASP A 1 75 ? 13.074 0.777 -1.359 1.00 93.12 75 ASP A C 1
ATOM 563 O O . ASP A 1 75 ? 12.169 0.930 -0.536 1.00 93.12 75 ASP A O 1
ATOM 567 N N . LEU A 1 76 ? 13.527 -0.436 -1.704 1.00 95.50 76 LEU A N 1
ATOM 568 C CA . LEU A 1 76 ? 13.018 -1.688 -1.136 1.00 95.50 76 LEU A CA 1
ATOM 569 C C . LEU A 1 76 ? 13.190 -1.745 0.388 1.00 95.50 76 LEU A C 1
ATOM 571 O O . LEU A 1 76 ? 12.246 -2.085 1.100 1.00 95.50 76 LEU A O 1
ATOM 575 N N . GLU A 1 77 ? 14.374 -1.399 0.901 1.00 96.44 77 GLU A N 1
ATOM 576 C CA . GLU A 1 77 ? 14.647 -1.366 2.343 1.00 96.44 77 GLU A CA 1
ATOM 577 C C . GLU A 1 77 ? 13.715 -0.381 3.060 1.00 96.44 77 GLU A C 1
ATOM 579 O O . GLU A 1 77 ? 13.113 -0.712 4.088 1.00 96.44 77 GLU A O 1
ATOM 584 N N . PHE A 1 78 ? 13.548 0.816 2.491 1.00 95.88 78 PHE A N 1
ATOM 585 C CA . PHE A 1 78 ? 12.658 1.833 3.036 1.00 95.88 78 PHE A CA 1
ATOM 586 C C . PHE A 1 78 ? 11.206 1.344 3.100 1.00 95.88 78 PHE A C 1
ATOM 588 O O . PHE A 1 78 ? 10.568 1.461 4.151 1.00 95.88 78 PHE A O 1
ATOM 595 N N . VAL A 1 79 ? 10.689 0.769 2.009 1.00 97.00 79 VAL A N 1
ATOM 596 C CA . VAL A 1 79 ? 9.309 0.267 1.957 1.00 97.00 79 VAL A CA 1
ATOM 597 C C . VAL A 1 79 ? 9.107 -0.878 2.942 1.00 97.00 79 VAL A C 1
ATOM 599 O O . VAL A 1 79 ? 8.165 -0.828 3.730 1.00 97.00 79 VAL A O 1
ATOM 602 N N . ARG A 1 80 ? 10.012 -1.861 2.982 1.00 97.19 80 ARG A N 1
ATOM 603 C CA . ARG A 1 80 ? 9.925 -2.981 3.935 1.00 97.19 80 ARG A CA 1
ATOM 604 C C . ARG A 1 80 ? 9.906 -2.499 5.380 1.00 97.19 80 ARG A C 1
ATOM 606 O O . ARG A 1 80 ? 9.088 -2.951 6.176 1.00 97.19 80 ARG A O 1
ATOM 613 N N . ARG A 1 81 ? 10.756 -1.531 5.725 1.00 97.44 81 ARG A N 1
ATOM 614 C CA . ARG A 1 81 ? 10.755 -0.944 7.069 1.00 97.44 81 ARG A CA 1
ATOM 615 C C . ARG A 1 81 ? 9.438 -0.230 7.380 1.00 97.44 81 ARG A C 1
ATOM 617 O O . ARG A 1 81 ? 8.940 -0.346 8.498 1.00 97.44 81 ARG A O 1
ATOM 624 N N . ALA A 1 82 ? 8.871 0.492 6.415 1.00 96.88 82 ALA A N 1
ATOM 625 C CA . ALA A 1 82 ? 7.583 1.158 6.580 1.00 96.88 82 ALA A CA 1
ATOM 626 C C . ALA A 1 82 ? 6.429 0.156 6.769 1.00 96.88 82 ALA A C 1
ATOM 628 O O . ALA A 1 82 ? 5.582 0.383 7.633 1.00 96.88 82 ALA A O 1
ATOM 629 N N . LEU A 1 83 ? 6.431 -0.965 6.035 1.00 96.50 83 LEU A N 1
ATOM 630 C CA . LEU A 1 83 ? 5.471 -2.064 6.200 1.00 96.50 83 LEU A CA 1
ATOM 631 C C . LEU A 1 83 ? 5.540 -2.660 7.609 1.00 96.50 83 LEU A C 1
ATOM 633 O O . LEU A 1 83 ? 4.517 -2.739 8.286 1.00 96.50 83 LEU A O 1
ATOM 637 N N . VAL A 1 84 ? 6.747 -2.976 8.094 1.00 96.62 84 VAL A N 1
ATOM 638 C CA . VAL A 1 84 ? 6.961 -3.499 9.455 1.00 96.62 84 VAL A CA 1
ATOM 639 C C . VAL A 1 84 ? 6.439 -2.526 10.512 1.00 96.62 84 VAL A C 1
ATOM 641 O O . VAL A 1 84 ? 5.688 -2.923 11.400 1.00 96.62 84 VAL A O 1
ATOM 644 N N . ILE A 1 85 ? 6.796 -1.241 10.416 1.00 95.25 85 ILE A N 1
ATOM 645 C CA . ILE A 1 85 ? 6.309 -0.223 11.359 1.00 95.25 85 ILE A CA 1
ATOM 646 C C . ILE A 1 85 ? 4.782 -0.151 11.314 1.00 95.25 85 ILE A C 1
ATOM 648 O O . ILE A 1 85 ? 4.140 -0.121 12.363 1.00 95.25 85 ILE A O 1
ATOM 652 N N . ARG A 1 86 ? 4.183 -0.143 10.117 1.00 94.38 86 ARG A N 1
ATOM 653 C CA . ARG A 1 86 ? 2.730 -0.056 9.988 1.00 94.38 86 ARG A CA 1
ATOM 654 C C . ARG A 1 86 ? 2.032 -1.269 10.590 1.00 94.38 86 ARG A C 1
ATOM 656 O O . ARG A 1 86 ? 1.049 -1.068 11.296 1.00 94.38 86 ARG A O 1
ATOM 663 N N . ALA A 1 87 ? 2.556 -2.472 10.363 1.00 92.56 87 ALA A N 1
ATOM 664 C CA . ALA A 1 87 ? 2.046 -3.709 10.944 1.00 92.56 87 ALA A CA 1
ATOM 665 C C . ALA A 1 87 ? 2.083 -3.670 12.481 1.00 92.56 87 ALA A C 1
ATOM 667 O O . ALA A 1 87 ? 1.081 -3.970 13.124 1.00 92.56 87 ALA A O 1
ATOM 668 N N . LEU A 1 88 ? 3.193 -3.206 13.070 1.00 92.50 88 LEU A N 1
ATOM 669 C CA . LEU A 1 88 ? 3.328 -3.042 14.525 1.00 92.50 88 LEU A CA 1
ATOM 670 C C . LEU A 1 88 ? 2.344 -2.014 15.103 1.00 92.50 88 LEU A C 1
ATOM 672 O O . LEU A 1 88 ? 1.877 -2.166 16.227 1.00 92.50 88 LEU A O 1
ATOM 676 N N . LEU A 1 89 ? 2.012 -0.972 14.339 1.00 87.69 89 LEU A N 1
ATOM 677 C CA . LEU A 1 89 ? 1.012 0.025 14.729 1.00 87.69 89 LEU A CA 1
ATOM 678 C C . LEU A 1 89 ? -0.431 -0.433 14.471 1.00 87.69 89 LEU A C 1
ATOM 680 O O . LEU A 1 89 ? -1.358 0.183 14.988 1.00 87.69 89 LEU A O 1
ATOM 684 N N . ASN A 1 90 ? -0.633 -1.473 13.657 1.00 75.38 90 ASN A N 1
ATOM 685 C CA . ASN A 1 90 ? -1.947 -2.022 13.323 1.00 75.38 90 ASN A CA 1
ATOM 686 C C . ASN A 1 90 ? -2.338 -3.220 14.203 1.00 75.38 90 ASN A C 1
ATOM 688 O O . ASN A 1 90 ? -3.270 -3.947 13.864 1.00 75.38 90 ASN A O 1
ATOM 692 N N . VAL A 1 91 ? -1.637 -3.438 15.321 1.00 59.00 91 VAL A N 1
ATOM 693 C CA . VAL A 1 91 ? -2.005 -4.462 16.302 1.00 59.00 91 VAL A CA 1
ATOM 694 C C . VAL A 1 91 ? -3.342 -4.056 16.936 1.00 59.00 91 VAL A C 1
ATOM 696 O O . VAL A 1 91 ? -3.416 -2.982 17.541 1.00 59.00 91 VAL A O 1
ATOM 699 N N . PRO A 1 92 ? -4.415 -4.859 16.800 1.00 52.91 92 PRO A N 1
ATOM 700 C CA . PRO A 1 92 ? -5.657 -4.595 17.511 1.00 52.91 92 PRO A CA 1
ATOM 701 C C . PRO A 1 92 ? -5.356 -4.580 19.012 1.00 52.91 92 PRO A C 1
ATOM 703 O O . PRO A 1 92 ? -4.715 -5.491 19.530 1.00 52.91 92 PRO A O 1
ATOM 706 N N . ALA A 1 93 ? -5.782 -3.529 19.712 1.00 46.22 93 ALA A N 1
ATOM 707 C CA . ALA A 1 93 ? -5.660 -3.460 21.162 1.00 46.22 93 ALA A CA 1
ATOM 708 C C . ALA A 1 93 ? -6.437 -4.637 21.781 1.00 46.22 93 ALA A C 1
ATOM 710 O O . ALA A 1 93 ? -7.664 -4.597 21.824 1.00 46.22 93 ALA A O 1
ATOM 711 N N . GLY A 1 94 ? -5.739 -5.706 22.182 1.00 48.03 94 GLY A N 1
ATOM 712 C CA . GLY A 1 94 ? -6.380 -6.896 22.753 1.00 48.03 94 GLY A CA 1
ATOM 713 C C . GLY A 1 94 ? -5.624 -8.219 22.617 1.00 48.03 94 GLY A C 1
ATOM 714 O O . GLY A 1 94 ? -6.258 -9.236 22.375 1.00 48.03 94 GLY A O 1
ATOM 715 N N . ALA A 1 95 ? -4.297 -8.233 22.776 1.00 45.56 95 ALA A N 1
ATOM 716 C CA . ALA A 1 95 ? -3.534 -9.468 23.016 1.00 45.56 95 ALA A CA 1
ATOM 717 C C . ALA A 1 95 ? -3.012 -9.525 24.466 1.00 45.56 95 ALA A C 1
ATOM 719 O O . ALA A 1 95 ? -1.915 -10.013 24.723 1.00 45.56 95 ALA A O 1
ATOM 720 N N . GLU A 1 96 ? -3.782 -8.980 25.410 1.00 50.56 96 GLU A N 1
ATOM 721 C CA . GLU A 1 96 ? -3.556 -9.170 26.842 1.00 50.56 96 GLU A CA 1
ATOM 722 C C . GLU A 1 96 ? -4.640 -10.107 27.387 1.00 50.56 96 GLU A C 1
ATOM 724 O O . GLU A 1 96 ? -5.804 -9.728 27.439 1.00 50.56 96 GLU A O 1
ATOM 729 N N . GLY A 1 97 ? -4.217 -11.316 27.772 1.00 50.28 97 GLY A N 1
ATOM 730 C CA . GLY A 1 97 ? -4.866 -12.175 28.767 1.00 50.28 97 GLY A CA 1
ATOM 731 C C . GLY A 1 97 ? -6.221 -12.783 28.403 1.00 50.28 97 GLY A C 1
ATOM 732 O O . GLY A 1 97 ? -7.259 -12.175 28.633 1.00 50.28 97 GLY A O 1
ATOM 733 N N . GLU A 1 98 ? -6.213 -14.048 27.987 1.00 42.78 98 GLU A N 1
ATOM 734 C CA . GLU A 1 98 ? -7.240 -14.988 28.445 1.00 42.78 98 GLU A CA 1
ATOM 735 C C . GLU A 1 98 ? -6.542 -15.989 29.380 1.00 42.78 98 GLU A C 1
ATOM 737 O O . GLU A 1 98 ? -5.461 -16.488 29.052 1.00 42.78 98 GLU A O 1
ATOM 742 N N . ASP A 1 99 ? -7.128 -16.137 30.572 1.00 46.06 99 ASP A N 1
ATOM 743 C CA . ASP A 1 99 ? -6.648 -16.855 31.765 1.00 46.06 99 ASP A CA 1
ATOM 744 C C . ASP A 1 99 ? -6.330 -18.350 31.560 1.00 46.06 99 ASP A C 1
ATOM 746 O O . ASP A 1 99 ? -7.045 -19.033 30.787 1.00 46.06 99 ASP A O 1
#

Foldseek 3Di:
DFDWDKDKDFPAADQLLLLCVLQPHHSPDRMWMWIDDPPFIDTPNHTDDPLSSVLSVLSRVQGDDPPDPHDDPVSVVVSVVVSVVSSVVSPPPDPDDDD

Secondary structure (DSSP, 8-state):
----EEEEEES--HHHHHHHHHTTS-S--SEEEEEEETTEEEETTEE--HHHHHHHHHHHHTS--TTSPPPPHHHHHHHHHHHHHHHHHT--S--S---

Organism: Methylorubrum extorquens (NCBI:txid408)